P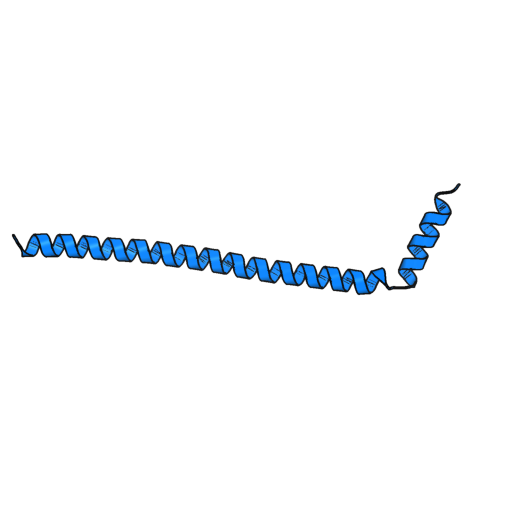rotein AF-A0A3B0PKB0-F1 (afdb_monomer_lite)

Radius of gyration: 30.67 Å; chains: 1; bounding box: 74×9×76 Å

Structure (mmCIF, N/CA/C/O backbone):
data_AF-A0A3B0PKB0-F1
#
_entry.id   AF-A0A3B0PKB0-F1
#
loop_
_atom_site.group_PDB
_atom_site.id
_atom_site.type_symbol
_atom_site.label_atom_id
_atom_site.label_alt_id
_atom_site.label_comp_id
_atom_site.label_asym_id
_atom_site.label_entity_id
_atom_site.label_seq_id
_atom_site.pdbx_PDB_ins_code
_atom_site.Cartn_x
_atom_site.Cartn_y
_atom_site.Cartn_z
_atom_site.occupancy
_atom_site.B_iso_or_equiv
_atom_site.auth_seq_id
_atom_site.auth_comp_id
_atom_site.auth_asym_id
_atom_site.auth_atom_id
_atom_site.pdbx_PDB_model_num
ATOM 1 N N . MET A 1 1 ? 28.356 1.133 -44.945 1.00 57.91 1 MET A N 1
ATOM 2 C CA . MET A 1 1 ? 26.957 1.146 -44.467 1.00 57.91 1 MET A CA 1
ATOM 3 C C . MET A 1 1 ? 26.856 0.726 -43.002 1.00 57.91 1 MET A C 1
ATOM 5 O O . MET A 1 1 ? 26.136 1.381 -42.260 1.00 57.91 1 MET A O 1
ATOM 9 N N . ASP A 1 2 ? 27.654 -0.247 -42.558 1.00 68.50 2 ASP A N 1
ATOM 10 C CA . ASP A 1 2 ? 27.641 -0.830 -41.203 1.00 68.50 2 ASP A CA 1
ATOM 11 C C . ASP A 1 2 ? 27.677 0.159 -40.026 1.00 68.50 2 ASP A C 1
ATOM 13 O O . ASP A 1 2 ? 27.006 -0.047 -39.016 1.00 68.50 2 ASP A O 1
ATOM 17 N N . ASN A 1 3 ? 28.438 1.253 -40.128 1.00 69.69 3 ASN A N 1
ATOM 18 C CA . ASN A 1 3 ? 28.562 2.209 -39.021 1.00 69.69 3 ASN A CA 1
ATOM 19 C C . ASN A 1 3 ? 27.300 3.064 -38.820 1.00 69.69 3 ASN A C 1
ATOM 21 O O . ASN A 1 3 ? 27.016 3.479 -37.699 1.00 69.69 3 ASN A O 1
ATOM 25 N N . ILE A 1 4 ? 26.528 3.303 -39.884 1.00 70.31 4 ILE A N 1
ATOM 26 C CA . ILE A 1 4 ? 25.291 4.090 -39.821 1.00 70.31 4 ILE A CA 1
ATOM 27 C C . ILE A 1 4 ? 24.156 3.236 -39.234 1.00 70.31 4 ILE A C 1
ATOM 29 O O . ILE A 1 4 ? 23.437 3.694 -38.347 1.00 70.31 4 ILE A O 1
ATOM 33 N N . GLU A 1 5 ? 24.044 1.964 -39.627 1.00 68.31 5 GLU A N 1
ATOM 34 C CA . GLU A 1 5 ? 23.076 1.024 -39.036 1.00 68.31 5 GLU A CA 1
ATOM 35 C C . GLU A 1 5 ? 23.351 0.739 -37.552 1.00 68.31 5 GLU A C 1
ATOM 37 O O . GLU A 1 5 ? 22.415 0.684 -36.743 1.00 68.31 5 GLU A O 1
ATOM 42 N N . LYS A 1 6 ? 24.626 0.634 -37.151 1.00 68.19 6 LYS A N 1
ATOM 43 C CA . LYS A 1 6 ? 25.009 0.526 -35.731 1.00 68.19 6 LYS A CA 1
ATOM 44 C C . LYS A 1 6 ? 24.601 1.760 -34.920 1.00 68.19 6 LYS A C 1
ATOM 46 O O . LYS A 1 6 ? 24.119 1.629 -33.796 1.00 68.19 6 LYS A O 1
ATOM 51 N N . LEU A 1 7 ? 24.730 2.957 -35.489 1.00 67.12 7 LEU A N 1
ATOM 52 C CA . LEU A 1 7 ? 24.323 4.196 -34.822 1.00 67.12 7 LEU A CA 1
ATOM 53 C C . LEU A 1 7 ? 22.798 4.280 -34.647 1.00 67.12 7 LEU A C 1
ATOM 55 O O . LEU A 1 7 ? 22.308 4.623 -33.566 1.00 67.12 7 LEU A O 1
ATOM 59 N N . PHE A 1 8 ? 22.032 3.919 -35.679 1.00 65.31 8 PHE A N 1
ATOM 60 C CA . PHE A 1 8 ? 20.570 3.910 -35.597 1.00 65.31 8 PHE A CA 1
ATOM 61 C C . PHE A 1 8 ? 20.045 2.868 -34.604 1.00 65.31 8 PHE A C 1
ATOM 63 O O . PHE A 1 8 ? 19.146 3.180 -33.816 1.00 65.31 8 PHE A O 1
ATOM 70 N N . SER A 1 9 ? 20.632 1.670 -34.582 1.00 69.25 9 SER A N 1
ATOM 71 C CA . SER A 1 9 ? 20.277 0.617 -33.622 1.00 69.25 9 SER A CA 1
ATOM 72 C C . SER A 1 9 ? 20.626 0.998 -32.176 1.00 69.25 9 SER A C 1
ATOM 74 O O . SER A 1 9 ? 19.794 0.797 -31.288 1.00 69.25 9 SER A O 1
ATOM 76 N N . PHE A 1 10 ? 21.763 1.663 -31.937 1.00 69.38 10 PHE A N 1
ATOM 77 C CA . PHE A 1 10 ? 22.091 2.241 -30.627 1.00 69.38 10 PHE A CA 1
ATOM 78 C C . PHE A 1 10 ? 21.081 3.319 -30.195 1.00 69.38 10 PHE A C 1
ATOM 80 O O . PHE A 1 10 ? 20.598 3.302 -29.060 1.00 69.38 10 PHE A O 1
ATOM 87 N N . SER A 1 11 ? 20.681 4.215 -31.108 1.00 77.75 11 SER A N 1
ATOM 88 C CA . SER A 1 11 ? 19.674 5.250 -30.813 1.00 77.75 11 SER A CA 1
ATOM 89 C C . SER A 1 11 ? 18.316 4.649 -30.426 1.00 77.75 11 SER A C 1
ATOM 91 O O . SER A 1 11 ? 17.630 5.158 -29.537 1.00 77.75 11 SER A O 1
ATOM 93 N N . LYS A 1 12 ? 17.942 3.527 -31.054 1.00 76.75 12 LYS A N 1
ATOM 94 C CA . LYS A 1 12 ? 16.703 2.799 -30.769 1.00 76.75 12 LYS A CA 1
ATOM 95 C C . LYS A 1 12 ? 16.754 2.129 -29.394 1.00 76.75 12 LYS A C 1
ATOM 97 O O . LYS A 1 12 ? 15.782 2.221 -28.643 1.00 76.75 12 LYS A O 1
ATOM 102 N N . ALA A 1 13 ? 17.879 1.503 -29.049 1.00 76.19 13 ALA A N 1
ATOM 103 C CA . ALA A 1 13 ? 18.087 0.902 -27.732 1.00 76.19 13 ALA A CA 1
ATOM 104 C C . ALA A 1 13 ? 18.046 1.958 -26.613 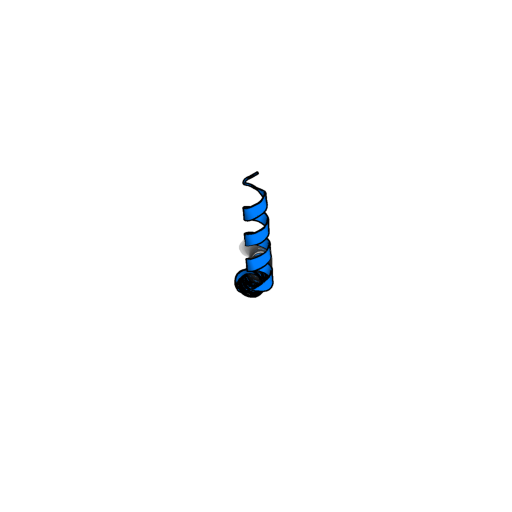1.00 76.19 13 ALA A C 1
ATOM 106 O O . ALA A 1 13 ? 17.339 1.774 -25.626 1.00 76.19 13 ALA A O 1
ATOM 107 N N . SER A 1 14 ? 18.715 3.099 -26.809 1.00 71.31 14 SER A N 1
ATOM 108 C CA . SER A 1 14 ? 18.715 4.212 -25.850 1.00 71.31 14 SER A CA 1
ATOM 109 C C . SER A 1 14 ? 17.310 4.785 -25.619 1.00 71.31 14 SER A C 1
ATOM 111 O O . SER A 1 14 ? 16.870 4.909 -24.478 1.00 71.31 14 SER A O 1
ATOM 113 N N . ARG A 1 15 ? 16.540 5.030 -26.690 1.00 69.25 15 ARG A N 1
ATOM 114 C CA . ARG A 1 15 ? 15.135 5.463 -26.570 1.00 69.25 15 ARG A CA 1
ATOM 115 C C . ARG A 1 15 ? 14.288 4.448 -25.808 1.00 69.25 15 ARG A C 1
ATOM 117 O O . ARG A 1 15 ? 13.512 4.836 -24.944 1.00 69.25 15 ARG A O 1
ATOM 124 N N . THR A 1 16 ? 14.459 3.160 -26.104 1.00 76.25 16 THR A N 1
ATOM 125 C CA . THR A 1 16 ? 13.734 2.084 -25.414 1.00 76.25 16 THR A CA 1
ATOM 126 C C . THR A 1 16 ? 14.046 2.088 -23.919 1.00 76.25 16 THR A C 1
ATOM 128 O O . THR A 1 16 ? 13.116 2.057 -23.121 1.00 76.25 16 THR A O 1
ATOM 131 N N . LEU A 1 17 ? 15.323 2.224 -23.542 1.00 72.94 17 LEU A N 1
ATOM 132 C CA . LEU A 1 17 ? 15.749 2.311 -22.142 1.00 72.94 17 LEU A CA 1
ATOM 133 C C . LEU A 1 17 ? 15.118 3.502 -21.408 1.00 72.94 17 LEU A C 1
ATOM 135 O O . LEU A 1 17 ? 14.585 3.324 -20.312 1.00 72.94 17 LEU A O 1
ATOM 139 N N . VAL A 1 18 ? 15.109 4.688 -22.023 1.00 70.69 18 VAL A N 1
ATOM 140 C CA . VAL A 1 18 ? 14.483 5.892 -21.446 1.00 70.69 18 VAL A CA 1
ATOM 141 C C . VAL A 1 18 ? 12.979 5.690 -21.238 1.00 70.69 18 VAL A C 1
ATOM 143 O O . VAL A 1 18 ? 12.467 5.961 -20.153 1.00 70.69 18 VAL A O 1
ATOM 146 N N . TYR A 1 19 ? 12.268 5.152 -22.235 1.00 69.31 19 TYR A N 1
ATOM 147 C CA . TYR A 1 19 ? 10.839 4.856 -22.089 1.00 69.31 19 TYR A CA 1
ATOM 148 C C . TYR A 1 19 ? 10.576 3.827 -20.989 1.00 69.31 19 TYR A C 1
ATOM 150 O O . TYR A 1 19 ? 9.661 4.016 -20.189 1.00 69.31 19 TYR A O 1
ATOM 158 N N . THR A 1 20 ? 11.386 2.769 -20.902 1.00 71.56 20 THR A N 1
ATOM 159 C CA . THR A 1 20 ? 11.237 1.772 -19.835 1.00 71.56 20 THR A CA 1
ATOM 160 C C . THR A 1 20 ? 11.542 2.346 -18.453 1.00 71.56 20 THR A C 1
ATOM 162 O O . THR A 1 20 ? 10.831 2.004 -17.514 1.00 71.56 20 THR A O 1
ATOM 165 N N . SER A 1 21 ? 12.516 3.257 -18.323 1.00 76.31 21 SER A N 1
ATOM 166 C CA . SER A 1 21 ? 12.819 3.932 -17.050 1.00 76.31 21 SER A CA 1
ATOM 167 C C . SER A 1 21 ? 11.627 4.754 -16.569 1.00 76.31 21 SER A C 1
ATOM 169 O O . SER A 1 21 ? 11.168 4.566 -15.446 1.00 76.31 21 SER A O 1
ATOM 171 N N . ASN A 1 22 ? 11.042 5.570 -17.452 1.00 79.12 22 ASN A N 1
ATOM 172 C CA . ASN A 1 22 ? 9.865 6.378 -17.124 1.00 79.12 22 ASN A CA 1
ATOM 173 C C . ASN A 1 22 ? 8.663 5.513 -16.718 1.00 79.12 22 ASN A C 1
ATOM 175 O O . ASN A 1 22 ? 7.911 5.866 -15.811 1.00 79.12 22 ASN A O 1
ATOM 179 N N . ILE A 1 23 ? 8.473 4.367 -17.381 1.00 83.31 23 ILE A N 1
ATOM 180 C CA . ILE A 1 23 ? 7.408 3.420 -17.035 1.00 83.31 23 ILE A CA 1
ATOM 181 C C . ILE A 1 23 ? 7.649 2.831 -15.639 1.00 83.31 23 ILE A C 1
ATOM 183 O O . ILE A 1 23 ? 6.732 2.821 -14.819 1.00 83.31 23 ILE A O 1
ATOM 187 N N . VAL A 1 24 ? 8.871 2.376 -15.346 1.00 81.69 24 VAL A N 1
ATOM 188 C CA . VAL A 1 24 ? 9.239 1.808 -14.037 1.00 81.69 24 VAL A CA 1
ATOM 189 C C . VAL A 1 24 ? 9.082 2.842 -12.920 1.00 81.69 24 VAL A C 1
ATOM 191 O O . VAL A 1 24 ? 8.502 2.533 -11.879 1.00 81.69 24 VAL A O 1
ATOM 194 N N . GLU A 1 25 ? 9.529 4.078 -13.140 1.00 86.56 25 GLU A N 1
ATOM 195 C CA . GLU A 1 25 ? 9.361 5.185 -12.192 1.00 86.56 25 GLU A CA 1
ATOM 196 C C . GLU A 1 25 ? 7.883 5.486 -11.918 1.00 86.56 25 GLU A C 1
ATOM 198 O O . GLU A 1 25 ? 7.486 5.627 -10.758 1.00 86.56 25 GLU A O 1
ATOM 203 N N . ASN A 1 26 ? 7.047 5.503 -12.959 1.00 89.00 26 ASN A N 1
ATOM 204 C CA . ASN A 1 26 ? 5.609 5.716 -12.814 1.00 89.00 26 ASN A CA 1
ATOM 205 C C . ASN A 1 26 ? 4.939 4.590 -12.005 1.00 89.00 26 ASN A C 1
ATOM 207 O O . ASN A 1 26 ? 4.194 4.858 -11.061 1.00 89.00 26 ASN A O 1
ATOM 211 N N . TYR A 1 27 ? 5.248 3.323 -12.304 1.00 85.44 27 TYR A N 1
ATOM 212 C CA . TYR A 1 27 ? 4.727 2.194 -11.525 1.00 85.44 27 TYR A CA 1
ATOM 213 C C . TYR A 1 27 ? 5.172 2.249 -10.060 1.00 85.44 27 TYR A C 1
ATOM 215 O O . TYR A 1 27 ? 4.348 2.044 -9.167 1.00 85.44 27 TYR A O 1
ATOM 223 N N . ASN A 1 28 ? 6.438 2.579 -9.797 1.00 85.88 28 ASN A N 1
ATOM 224 C CA . ASN A 1 28 ? 6.946 2.727 -8.433 1.00 85.88 28 ASN A CA 1
ATOM 225 C C . ASN A 1 28 ? 6.236 3.856 -7.675 1.00 85.88 28 ASN A C 1
ATOM 227 O O . ASN A 1 28 ? 5.900 3.684 -6.502 1.00 85.88 28 ASN A O 1
ATOM 231 N N . SER A 1 29 ? 5.956 4.979 -8.344 1.00 91.12 29 SER A N 1
ATOM 232 C CA . SER A 1 29 ? 5.184 6.085 -7.770 1.00 91.12 29 SER A CA 1
ATOM 233 C C . SER A 1 29 ? 3.775 5.637 -7.366 1.00 91.12 29 SER A C 1
ATOM 235 O O . SER A 1 29 ? 3.382 5.794 -6.207 1.00 91.12 29 SER A O 1
ATOM 237 N N . VAL A 1 30 ? 3.049 4.977 -8.277 1.00 93.50 30 VAL A N 1
ATOM 238 C CA . VAL A 1 30 ? 1.690 4.468 -8.023 1.00 93.50 30 VAL A CA 1
ATOM 239 C C . VAL A 1 30 ? 1.672 3.441 -6.885 1.00 93.50 30 VAL A C 1
ATOM 241 O O . VAL A 1 30 ? 0.823 3.523 -5.993 1.00 93.50 30 VAL A O 1
ATOM 244 N N . ILE A 1 31 ? 2.621 2.498 -6.871 1.00 91.50 31 ILE A N 1
ATOM 245 C CA . ILE A 1 31 ? 2.757 1.503 -5.795 1.00 91.50 31 ILE A CA 1
ATOM 246 C C . ILE A 1 31 ? 3.031 2.197 -4.455 1.00 91.50 31 ILE A C 1
ATOM 248 O O . ILE A 1 31 ? 2.413 1.846 -3.446 1.00 91.50 31 ILE A O 1
ATOM 252 N N . GLY A 1 32 ? 3.906 3.206 -4.437 1.00 91.12 32 GLY A N 1
ATOM 253 C CA . GLY A 1 32 ? 4.204 4.000 -3.246 1.00 91.12 32 GLY A CA 1
ATOM 254 C C . GLY A 1 32 ? 2.962 4.693 -2.680 1.00 91.12 32 GLY A C 1
ATOM 255 O O . GLY A 1 32 ? 2.664 4.557 -1.489 1.00 91.12 32 GLY A O 1
ATOM 256 N N . SER A 1 33 ? 2.186 5.368 -3.533 1.00 93.19 33 SER A N 1
ATOM 257 C CA . SER A 1 33 ? 0.924 6.005 -3.136 1.00 93.19 33 SER A CA 1
ATOM 258 C C . SER A 1 33 ? -0.102 4.993 -2.620 1.00 93.19 33 SER A C 1
ATOM 260 O O . SER A 1 33 ? -0.744 5.236 -1.594 1.00 93.19 33 SER A O 1
ATOM 262 N N . TYR A 1 34 ? -0.227 3.835 -3.274 1.00 93.62 34 TYR A N 1
ATOM 263 C CA . TYR A 1 34 ? -1.121 2.765 -2.830 1.00 93.62 34 TYR A CA 1
ATOM 264 C C . TYR A 1 34 ? -0.734 2.227 -1.443 1.00 93.62 34 TYR A C 1
ATOM 266 O O . TYR A 1 34 ? -1.594 2.078 -0.571 1.00 93.62 34 TYR A O 1
ATOM 274 N N . LEU A 1 35 ? 0.556 1.977 -1.202 1.00 94.12 35 LEU A N 1
ATOM 275 C CA . LEU A 1 35 ? 1.052 1.500 0.093 1.00 94.12 35 LEU A CA 1
ATOM 276 C C . LEU A 1 35 ? 0.790 2.512 1.215 1.00 94.12 35 LEU A C 1
ATOM 278 O O . LEU A 1 35 ? 0.352 2.124 2.303 1.00 94.12 35 LEU A O 1
ATOM 282 N N . ALA A 1 36 ? 1.004 3.803 0.946 1.00 91.62 36 ALA A N 1
ATOM 283 C CA . ALA A 1 36 ? 0.702 4.870 1.895 1.00 91.62 36 ALA A CA 1
ATOM 284 C C . ALA A 1 36 ? -0.799 4.919 2.233 1.00 91.62 36 ALA A C 1
ATOM 286 O O . ALA A 1 36 ? -1.165 4.935 3.410 1.00 91.62 36 ALA A O 1
ATOM 287 N N . ALA A 1 37 ? -1.670 4.853 1.220 1.00 91.19 37 ALA A N 1
ATOM 288 C CA . ALA A 1 37 ? -3.119 4.828 1.415 1.00 91.19 37 ALA A CA 1
ATOM 289 C C . ALA A 1 37 ? -3.577 3.598 2.220 1.00 91.19 37 ALA A C 1
ATOM 291 O O . ALA A 1 37 ? -4.362 3.730 3.161 1.00 91.19 37 ALA A O 1
ATOM 292 N N . LYS A 1 38 ? -3.033 2.411 1.916 1.00 94.00 38 LYS A N 1
ATOM 293 C CA . LYS A 1 38 ? -3.322 1.167 2.649 1.00 94.00 38 LYS A CA 1
ATOM 294 C C . LYS A 1 38 ? -2.954 1.276 4.131 1.00 94.00 38 LYS A C 1
ATOM 296 O O . LYS A 1 38 ? -3.722 0.842 4.989 1.00 94.00 38 LYS A O 1
ATOM 301 N N . LYS A 1 39 ? -1.800 1.873 4.450 1.00 94.06 39 LYS A N 1
ATOM 302 C CA . LYS A 1 39 ? -1.375 2.105 5.839 1.00 94.06 39 LYS A CA 1
ATOM 3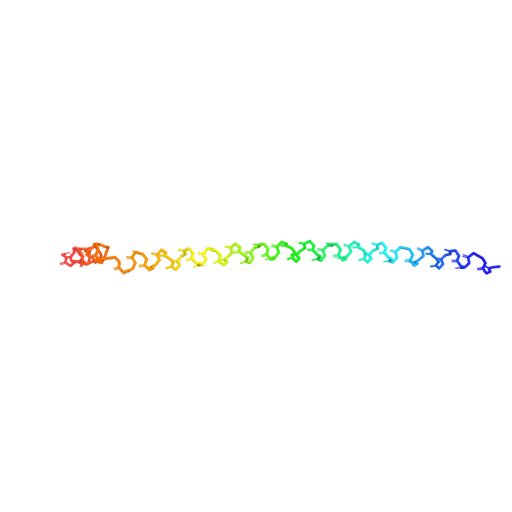03 C C . LYS A 1 39 ? -2.344 3.037 6.570 1.00 94.06 39 LYS A C 1
ATOM 305 O O . LYS A 1 39 ? -2.769 2.717 7.678 1.00 94.06 39 LYS A O 1
ATOM 310 N N . SER A 1 40 ? -2.731 4.147 5.942 1.00 92.44 40 SER A N 1
ATOM 311 C CA . SER A 1 40 ? -3.704 5.085 6.514 1.00 92.44 40 SER A CA 1
ATOM 312 C C . SER A 1 40 ? -5.060 4.424 6.770 1.00 92.44 40 SER A C 1
ATOM 314 O O . SER A 1 40 ? -5.623 4.594 7.849 1.00 92.44 40 SER A O 1
ATOM 316 N N . PHE A 1 41 ? -5.553 3.611 5.831 1.00 92.19 41 PHE A N 1
ATOM 317 C CA . PHE A 1 41 ? -6.804 2.868 6.001 1.00 92.19 41 PHE A CA 1
ATOM 318 C C . PHE A 1 41 ? -6.745 1.885 7.179 1.00 92.19 41 PHE A C 1
ATOM 320 O O . PHE A 1 41 ? -7.662 1.840 7.997 1.00 92.19 41 PHE A O 1
ATOM 327 N N . ASN A 1 42 ? -5.640 1.149 7.325 1.00 93.19 42 ASN A N 1
ATOM 328 C CA . ASN A 1 42 ? -5.446 0.255 8.468 1.00 93.19 42 ASN A CA 1
ATOM 329 C C . ASN A 1 42 ? -5.454 1.011 9.804 1.00 93.19 42 ASN A C 1
ATOM 331 O O . ASN A 1 42 ? -6.073 0.542 10.755 1.00 93.19 42 ASN A O 1
ATOM 335 N N . ASN A 1 43 ? -4.823 2.185 9.868 1.00 93.19 43 ASN A N 1
ATOM 336 C CA . ASN A 1 43 ? -4.830 3.012 11.076 1.00 93.19 43 ASN A CA 1
ATOM 337 C C . ASN A 1 43 ? -6.241 3.502 11.427 1.00 93.19 43 ASN A C 1
ATOM 339 O O . ASN A 1 43 ? -6.620 3.474 12.594 1.00 93.19 43 ASN A O 1
ATOM 343 N N . ILE A 1 44 ? -7.032 3.908 10.426 1.00 92.06 44 ILE A N 1
ATOM 344 C CA . ILE A 1 44 ? -8.434 4.298 10.627 1.00 92.06 44 ILE A CA 1
ATOM 345 C C . ILE A 1 44 ? -9.245 3.115 11.163 1.00 92.06 44 ILE A C 1
ATOM 347 O O . ILE A 1 44 ? -9.998 3.280 12.117 1.00 92.06 44 ILE A O 1
ATOM 351 N N . ASN A 1 45 ? -9.067 1.915 10.606 1.00 88.44 45 ASN A N 1
ATOM 352 C CA . ASN A 1 45 ? -9.776 0.727 11.087 1.00 88.44 45 ASN A CA 1
ATOM 353 C C . ASN A 1 45 ? -9.419 0.382 12.535 1.00 88.44 45 ASN A C 1
ATOM 355 O O . ASN A 1 45 ? -10.314 0.062 13.312 1.00 88.44 45 ASN A O 1
ATOM 359 N N . GLN A 1 46 ? -8.140 0.474 12.911 1.00 90.50 46 GLN A N 1
ATOM 360 C CA . GLN A 1 46 ? -7.718 0.263 14.300 1.00 90.50 46 GLN A CA 1
ATOM 361 C C . GLN A 1 46 ? -8.329 1.314 15.229 1.00 90.50 46 GLN A C 1
ATOM 363 O O . GLN A 1 46 ? -8.933 0.955 16.233 1.00 90.50 46 GLN A O 1
ATOM 368 N N . LEU A 1 47 ? -8.298 2.592 14.839 1.00 90.56 47 LEU A N 1
ATOM 369 C CA . LEU A 1 47 ? -8.945 3.661 15.598 1.00 90.56 47 LEU A CA 1
ATOM 370 C C . LEU A 1 47 ? -10.450 3.403 15.785 1.00 90.56 47 LEU A C 1
ATOM 372 O O . LEU A 1 47 ? -10.975 3.585 16.879 1.00 90.56 47 LEU A O 1
ATOM 376 N N . LEU A 1 48 ? -11.156 2.974 14.736 1.00 85.56 48 LEU A N 1
ATOM 377 C CA . LEU A 1 48 ? -12.587 2.666 14.817 1.00 85.56 48 LEU A CA 1
ATOM 378 C C . LEU A 1 48 ? -12.874 1.488 15.755 1.00 85.56 48 LEU A C 1
ATOM 380 O O . LEU A 1 48 ? -13.845 1.540 16.511 1.00 85.56 48 LEU A O 1
ATOM 384 N N . LEU A 1 49 ? -12.035 0.449 15.735 1.00 86.00 49 LEU A N 1
ATOM 385 C CA . LEU A 1 49 ? -12.139 -0.681 16.659 1.00 86.00 49 LEU A CA 1
ATOM 386 C C . LEU A 1 49 ? -11.881 -0.246 18.104 1.00 86.00 49 LEU A C 1
ATOM 388 O O . LEU A 1 49 ? -12.667 -0.594 18.985 1.00 86.00 49 LEU A O 1
ATOM 392 N N . ASP A 1 50 ? -10.851 0.564 18.339 1.00 85.75 50 ASP A N 1
ATOM 393 C CA . ASP A 1 50 ? -10.530 1.096 19.665 1.00 85.75 50 ASP A CA 1
ATOM 394 C C . ASP A 1 50 ? -11.675 1.950 20.213 1.00 85.75 50 ASP A C 1
ATOM 396 O O . ASP A 1 50 ? -12.088 1.783 21.362 1.00 85.75 50 ASP A O 1
ATOM 400 N N . LEU A 1 51 ? -12.255 2.818 19.378 1.00 85.44 51 LEU A N 1
ATOM 401 C CA . LEU A 1 51 ? -13.432 3.608 19.738 1.00 85.44 51 LEU A CA 1
ATOM 402 C C . LEU A 1 51 ? -14.637 2.707 20.037 1.00 85.44 51 LEU A C 1
ATOM 404 O O . LEU A 1 51 ? -15.333 2.924 21.030 1.00 85.44 51 LEU A O 1
ATOM 408 N N . TYR A 1 52 ? -14.881 1.679 19.221 1.00 79.94 52 TYR A N 1
ATOM 409 C CA . TYR A 1 52 ? -15.966 0.729 19.459 1.00 79.94 52 TYR A CA 1
ATOM 410 C C . TYR A 1 52 ? -15.788 -0.023 20.780 1.00 79.94 52 TYR A C 1
ATOM 412 O O . TYR A 1 52 ? -16.743 -0.141 21.543 1.00 79.94 52 TYR A O 1
ATOM 420 N N . VAL A 1 53 ? -14.582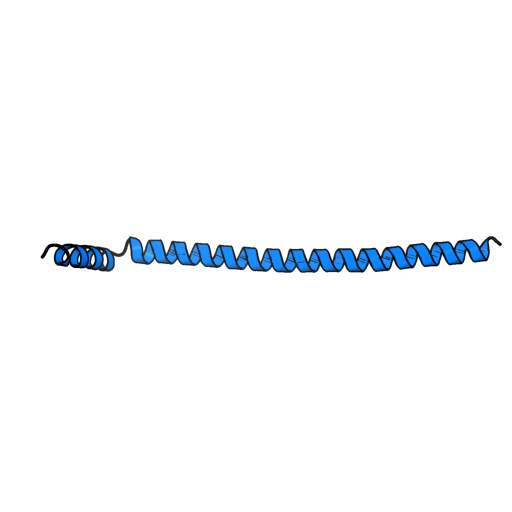 -0.492 21.098 1.00 79.69 53 VAL A N 1
ATOM 421 C CA . VAL A 1 53 ? -14.307 -1.153 22.381 1.00 79.69 53 VAL A CA 1
ATOM 422 C C . VAL A 1 53 ? -14.477 -0.161 23.532 1.00 79.69 53 VAL A C 1
ATOM 424 O O . VAL A 1 53 ? -15.179 -0.456 24.503 1.00 79.69 53 VAL A O 1
ATOM 427 N N . HIS A 1 54 ? -13.904 1.037 23.405 1.00 76.94 54 HIS A N 1
ATOM 428 C CA . HIS A 1 54 ? -13.910 2.045 24.460 1.00 76.94 54 HIS A CA 1
ATOM 429 C C . HIS A 1 54 ? -15.311 2.581 24.772 1.00 76.94 54 HIS A C 1
ATOM 431 O O . HIS A 1 54 ? -15.623 2.808 25.938 1.00 76.94 54 HIS A O 1
ATOM 437 N N . PHE A 1 55 ? -16.171 2.772 23.766 1.00 69.62 55 PHE A N 1
ATOM 438 C CA . PHE A 1 55 ? -17.533 3.288 23.950 1.00 69.62 55 PHE A CA 1
ATOM 439 C C . PHE A 1 55 ? -18.600 2.191 24.023 1.00 69.62 55 PHE A C 1
ATOM 441 O O . PHE A 1 55 ? -19.547 2.314 24.801 1.00 69.62 55 PHE A O 1
ATOM 448 N N . GLY A 1 56 ? -18.449 1.104 23.267 1.00 65.19 56 GLY A N 1
ATOM 449 C CA . GLY A 1 56 ? -19.394 -0.015 23.217 1.00 65.19 56 GLY A CA 1
ATOM 450 C C . GLY A 1 56 ? -19.444 -0.832 24.510 1.00 65.19 56 GLY A C 1
ATOM 451 O O . GLY A 1 56 ? -20.524 -1.273 24.907 1.00 65.19 56 GLY A O 1
ATOM 452 N N . TYR A 1 57 ? -18.317 -0.963 25.221 1.00 61.41 57 TYR A N 1
ATOM 453 C CA . TYR A 1 57 ? -18.268 -1.609 26.542 1.00 61.41 57 TYR A CA 1
ATOM 454 C C . TYR A 1 57 ? -18.384 -0.638 27.719 1.00 61.41 57 TYR A C 1
ATOM 456 O O . TYR A 1 57 ? -18.391 -1.070 28.871 1.00 61.41 57 TYR A O 1
ATOM 464 N N . ASN A 1 58 ? -18.526 0.667 27.472 1.00 59.72 58 ASN A N 1
ATOM 465 C CA . ASN A 1 58 ? -18.620 1.644 28.547 1.00 59.72 58 ASN A CA 1
ATOM 466 C C . ASN A 1 58 ? -20.008 1.601 29.221 1.00 59.72 58 ASN A C 1
ATOM 468 O O . ASN A 1 58 ? -21.016 1.969 28.600 1.00 59.72 58 ASN A O 1
ATOM 472 N N . PRO A 1 59 ? -20.097 1.238 30.518 1.00 60.28 59 PRO A N 1
ATOM 473 C CA . PRO A 1 59 ? -21.373 1.117 31.224 1.00 60.28 59 PRO A CA 1
ATOM 474 C C . PRO A 1 59 ? -22.167 2.431 31.280 1.00 60.28 59 PRO A C 1
ATOM 476 O O . PRO A 1 59 ? -23.395 2.407 31.392 1.00 60.28 59 PRO A O 1
ATOM 479 N N . ARG A 1 60 ? -21.486 3.586 31.190 1.00 61.94 60 ARG A N 1
ATOM 480 C CA . ARG A 1 60 ? -22.129 4.910 31.175 1.00 61.94 60 ARG A CA 1
ATOM 481 C C . ARG A 1 60 ? -22.894 5.164 29.873 1.00 61.94 60 ARG A C 1
ATOM 483 O O . ARG A 1 60 ? -24.001 5.692 29.931 1.00 61.94 60 ARG A O 1
ATOM 490 N N . TYR A 1 61 ? -22.368 4.729 28.727 1.00 57.06 61 TYR A N 1
ATOM 491 C CA . TYR A 1 61 ? -23.034 4.891 27.426 1.00 57.06 61 TYR A CA 1
ATOM 492 C C . TYR A 1 61 ? -24.155 3.867 27.218 1.00 57.06 61 TYR A C 1
ATOM 494 O O . TYR A 1 61 ? -25.216 4.212 26.695 1.00 57.06 61 TYR A O 1
ATOM 502 N N . LYS A 1 62 ? -23.997 2.641 27.737 1.00 57.88 62 LYS A N 1
ATOM 503 C CA . 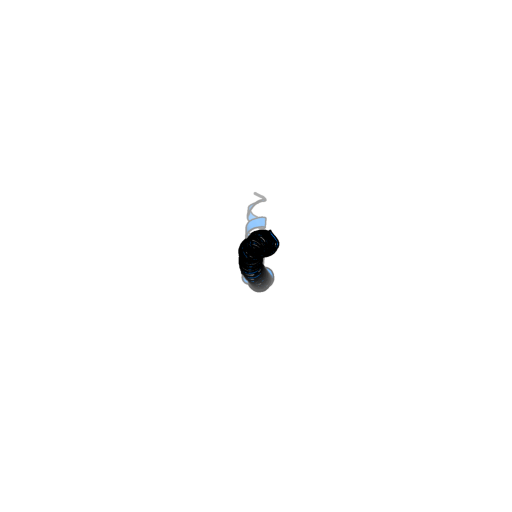LYS A 1 62 ? -25.074 1.634 27.749 1.00 57.88 62 LYS A CA 1
ATOM 504 C C . LYS A 1 62 ? -26.319 2.130 28.508 1.00 57.88 62 LYS A C 1
ATOM 506 O O . LYS A 1 62 ? -27.439 1.921 28.044 1.00 57.88 62 LYS A O 1
ATOM 511 N N . LYS A 1 63 ? -26.131 2.860 29.619 1.00 59.16 63 LYS A N 1
ATOM 512 C CA . LYS A 1 63 ? -27.226 3.499 30.379 1.00 59.16 63 LYS A CA 1
ATOM 513 C C . LYS A 1 63 ? -27.930 4.626 29.611 1.00 59.16 63 LYS A C 1
ATOM 515 O O . LYS A 1 63 ? -29.142 4.771 29.748 1.00 59.16 63 LYS A O 1
ATOM 520 N N . LEU A 1 64 ? -27.212 5.402 28.793 1.00 58.34 64 LEU A N 1
ATOM 521 C CA . LEU A 1 64 ? -27.808 6.467 27.970 1.00 58.34 64 LEU A CA 1
ATOM 522 C C . LEU A 1 64 ? -28.690 5.900 26.846 1.00 58.34 64 LEU A C 1
ATOM 524 O O . LEU A 1 64 ? -29.814 6.367 26.665 1.00 58.34 64 LEU A O 1
ATOM 528 N N . ASN A 1 65 ? -28.241 4.839 26.166 1.00 56.47 65 ASN A N 1
ATOM 529 C CA . ASN A 1 65 ? -29.048 4.165 25.139 1.00 56.47 65 ASN A CA 1
ATOM 530 C C . ASN A 1 65 ? -30.293 3.466 25.716 1.00 56.47 65 ASN A C 1
ATOM 532 O O . ASN A 1 65 ? -31.339 3.448 25.071 1.00 56.47 65 ASN A O 1
ATOM 536 N N . GLN A 1 66 ? -30.229 2.948 26.946 1.00 56.84 66 GLN A N 1
ATOM 537 C CA . GLN A 1 66 ? -31.412 2.406 27.631 1.00 56.84 66 GLN A CA 1
ATOM 538 C C . GLN A 1 66 ? -32.409 3.498 28.047 1.00 56.84 66 GLN A C 1
ATOM 540 O O . GLN A 1 66 ? -33.615 3.306 27.906 1.00 56.84 66 GLN A O 1
ATOM 545 N N . LYS A 1 67 ? -31.927 4.659 28.513 1.00 54.25 67 LYS A N 1
ATOM 546 C CA . LYS A 1 67 ? -32.792 5.782 28.914 1.00 54.25 67 LYS A CA 1
ATOM 547 C C . LYS A 1 67 ? -33.497 6.438 27.717 1.00 54.25 67 LYS A C 1
ATOM 549 O O . LYS A 1 67 ? -34.641 6.856 27.851 1.00 54.25 67 LYS A O 1
ATOM 554 N N . SER A 1 68 ? -32.847 6.472 26.551 1.00 55.94 68 SER A N 1
ATOM 555 C CA . SER A 1 68 ? -33.437 6.953 25.291 1.00 55.94 68 SER A CA 1
ATOM 556 C C . SER A 1 68 ? -34.590 6.061 24.801 1.00 55.94 68 SER A C 1
ATOM 558 O O . SER A 1 68 ? -35.661 6.559 24.462 1.00 55.94 68 SER A O 1
ATOM 560 N N . ASN A 1 69 ? -34.434 4.733 24.861 1.00 54.97 69 ASN A N 1
ATOM 561 C CA . ASN A 1 69 ? -35.493 3.798 24.455 1.00 54.97 69 ASN A CA 1
ATOM 562 C C . ASN A 1 69 ? -36.699 3.764 25.413 1.00 54.97 69 ASN A C 1
ATOM 564 O O . ASN A 1 69 ? -37.786 3.382 24.995 1.00 54.97 69 ASN A O 1
ATOM 568 N N . GLY A 1 70 ? -36.539 4.183 26.674 1.00 53.56 70 GLY A N 1
ATOM 569 C CA . GLY A 1 70 ? -37.650 4.301 27.627 1.00 53.56 70 GLY A CA 1
ATOM 570 C C . GLY A 1 70 ? -38.558 5.517 27.399 1.00 53.56 70 GLY A C 1
ATOM 571 O O . GLY A 1 70 ? -39.697 5.511 27.850 1.00 53.56 70 GLY A O 1
ATOM 572 N N . LEU A 1 71 ? -38.083 6.543 26.684 1.00 54.19 71 LEU A N 1
ATOM 573 C CA . LEU A 1 71 ? -38.841 7.768 26.379 1.00 54.19 71 LEU A CA 1
ATOM 574 C C . LEU A 1 71 ? -39.599 7.702 25.046 1.00 54.19 71 LEU A C 1
ATOM 576 O O . LEU A 1 71 ? -40.346 8.617 24.722 1.00 54.19 71 LEU A O 1
ATOM 580 N N . ARG A 1 72 ? -39.402 6.634 24.265 1.00 47.34 72 ARG A N 1
ATOM 581 C CA . ARG A 1 72 ? -40.019 6.451 22.942 1.00 47.34 72 ARG A CA 1
ATOM 582 C C . ARG A 1 72 ? -41.329 5.645 22.981 1.00 47.34 72 ARG A C 1
ATOM 584 O O . ARG A 1 72 ? -41.912 5.405 21.932 1.00 47.34 72 ARG A O 1
ATOM 591 N N . ASN A 1 73 ? -41.766 5.255 24.182 1.00 46.62 73 ASN A N 1
ATOM 592 C CA . ASN A 1 73 ? -43.027 4.563 24.469 1.00 46.62 73 ASN A CA 1
ATOM 593 C C . ASN A 1 73 ? -43.964 5.447 25.319 1.00 46.62 73 ASN A C 1
ATOM 595 O O . ASN A 1 73 ? -44.422 5.014 26.377 1.00 46.62 73 ASN A O 1
ATOM 599 N N . TRP A 1 74 ? -44.188 6.691 24.893 1.00 46.16 74 TRP A N 1
ATOM 600 C CA . TRP A 1 74 ? -45.271 7.555 25.374 1.00 46.16 74 TRP A CA 1
ATOM 601 C C . TRP A 1 74 ? -46.064 8.055 24.173 1.00 46.16 74 TRP A C 1
ATOM 603 O O . TRP A 1 74 ? -45.408 8.470 23.189 1.00 46.16 74 TRP A O 1
#

pLDDT: mean 74.88, std 14.2, range [46.16, 94.12]

Secondary structure (DSSP, 8-state):
-HHHHHHHHHHHHHHHHHHHHHHHHHHHHHHHHHHHHHHHHHHHHHHHHHHHHHHHT-HHHHHHHHHHHHSS--

Organism: Mycoplasmoides gallisepticum (NCBI:txid2096)

Foldseek 3Di:
DVVVVVVVVVVVVVVVVVVVVVVVVVVVVVVVVVVVVVVVVVVVVVVVVVCCVVQVPDPVNVVVVVVVVVVVPD

Sequence (74 aa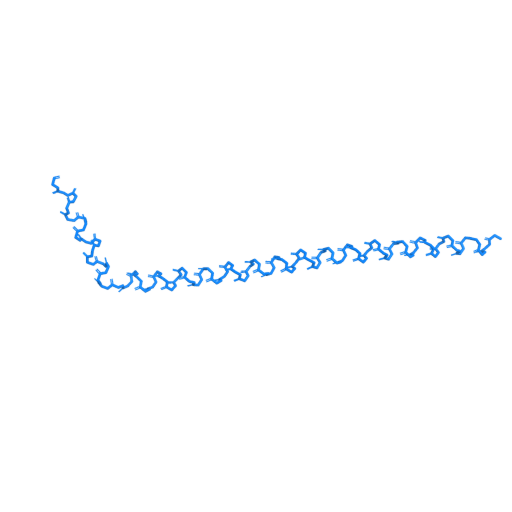):
MDNIEKLFSFSKASRTLVYTSNIVENYNSVIGSYLAAKKSFNNINQLLLDLYVHFGYNPRYKKLNQKSNGLRNW